Protein AF-A0A351DX66-F1 (afdb_monomer_lite)

Sequence (136 aa):
GLGLSVFFMFSGTAAARKAGDGFMSFGQTWLHAMVVAVASSVVSVALTLVLYHVIAPELPEVLTKLNIDKSREFMEGMGMSGAMVDAAMKDAQASIEGAFTPGGMAVGALWGLTMWALVGLIVAAINKRNRPSEFA

pLDDT: mean 83.35, std 6.57, range [51.25, 91.75]

Foldseek 3Di:
DVVVLLVQLLVQLCVVCVVPPVADALVRSLVSSLVSSVVVVVVVVVVVCCCCPPVPVCVVVVVVVVVLVVQLCVCVVVVDDPVVSVVVVVVVVVLVVCCPPPVNVVVVVVVVSVVSSVSSSVSSVVSHDHDDPPVD

Secondary structure (DSSP, 8-state):
-HHHHHHHHHHHHHHHHHHTTS-B-HHHHHHHHHHHHHHHHHHHHHHHHHIIIII-TTHHHHHHHHHHHHHHHHHHHTT--HHHHHHHHHHHHHHHHHHTSHHHHHHHHHHHHHHHHHHHHHHHHHH-BPPPPTT-

Structure (mmCIF, N/CA/C/O backbone):
data_AF-A0A351DX66-F1
#
_entry.id   AF-A0A351DX66-F1
#
loop_
_atom_site.group_PDB
_atom_site.id
_atom_site.type_symbol
_atom_site.label_atom_id
_atom_site.label_alt_id
_atom_site.label_comp_id
_atom_site.label_asym_id
_atom_site.label_entity_id
_atom_site.label_seq_id
_atom_site.pdbx_PDB_ins_code
_atom_site.Cartn_x
_atom_site.Cartn_y
_atom_site.Cartn_z
_atom_site.occupancy
_atom_site.B_iso_or_equiv
_atom_site.auth_seq_id
_atom_site.auth_comp_id
_atom_site.auth_asym_id
_atom_site.auth_atom_id
_atom_site.pdbx_PDB_model_num
ATOM 1 N N . GLY A 1 1 ? -0.731 -11.016 3.093 1.00 54.94 1 GLY A N 1
ATOM 2 C CA . GLY A 1 1 ? 0.253 -10.228 3.868 1.00 54.94 1 GLY A CA 1
ATOM 3 C C . GLY A 1 1 ? 1.309 -9.660 2.938 1.00 54.94 1 GLY A C 1
ATOM 4 O O . GLY A 1 1 ? 1.549 -10.275 1.907 1.00 54.94 1 GLY A O 1
ATOM 5 N N . LEU A 1 2 ? 1.914 -8.517 3.287 1.00 69.25 2 LEU A N 1
ATOM 6 C CA . LEU A 1 2 ? 2.839 -7.718 2.454 1.00 69.25 2 LEU A CA 1
ATOM 7 C C . LEU A 1 2 ? 3.828 -8.538 1.598 1.00 69.25 2 LEU A C 1
ATOM 9 O O . LEU A 1 2 ? 4.001 -8.238 0.421 1.00 69.25 2 LEU A O 1
ATOM 13 N N . GLY A 1 3 ? 4.416 -9.611 2.142 1.00 75.50 3 GLY A N 1
ATOM 14 C CA . GLY A 1 3 ? 5.355 -10.474 1.408 1.00 75.50 3 GLY A CA 1
ATOM 15 C C . GLY A 1 3 ? 4.767 -11.158 0.165 1.00 75.50 3 GLY A C 1
ATOM 16 O O . GLY A 1 3 ? 5.447 -11.265 -0.852 1.00 75.50 3 GLY A O 1
ATOM 17 N N . LEU A 1 4 ? 3.490 -11.551 0.200 1.00 78.88 4 LEU A N 1
ATOM 18 C CA . LEU A 1 4 ? 2.807 -12.153 -0.950 1.00 78.88 4 LEU A CA 1
ATOM 19 C C . LEU A 1 4 ? 2.618 -11.130 -2.080 1.00 78.88 4 LEU A C 1
ATOM 21 O O . LEU A 1 4 ? 2.852 -11.437 -3.246 1.00 78.88 4 LEU A O 1
ATOM 25 N N . SER A 1 5 ? 2.253 -9.895 -1.733 1.00 77.94 5 SER A N 1
ATOM 26 C CA . SER A 1 5 ? 2.093 -8.805 -2.700 1.00 77.94 5 SER A CA 1
ATOM 27 C C . SER A 1 5 ? 3.425 -8.443 -3.359 1.00 77.94 5 SER A C 1
ATOM 29 O O . SER A 1 5 ? 3.490 -8.322 -4.580 1.00 77.94 5 SER A O 1
ATOM 31 N N . VAL A 1 6 ? 4.512 -8.362 -2.583 1.00 83.56 6 VAL A N 1
ATOM 32 C CA . VAL A 1 6 ? 5.864 -8.115 -3.118 1.00 83.56 6 VAL A CA 1
ATOM 33 C C . VAL A 1 6 ? 6.316 -9.251 -4.039 1.00 83.56 6 VAL A C 1
ATOM 35 O O . VAL A 1 6 ? 6.878 -8.989 -5.103 1.00 83.56 6 VAL A O 1
ATOM 38 N N . PHE A 1 7 ? 6.029 -10.507 -3.681 1.00 86.06 7 PHE A N 1
ATOM 39 C CA . PHE A 1 7 ? 6.318 -11.662 -4.532 1.00 86.06 7 PHE A CA 1
ATOM 40 C C . PHE A 1 7 ? 5.590 -11.582 -5.883 1.00 86.06 7 PHE A C 1
ATOM 42 O O . PHE A 1 7 ? 6.206 -11.797 -6.932 1.00 86.06 7 PHE A O 1
ATOM 49 N N . PHE A 1 8 ? 4.303 -11.224 -5.888 1.00 85.94 8 PHE A N 1
ATOM 50 C CA . PHE A 1 8 ? 3.557 -11.028 -7.132 1.00 85.94 8 PHE A CA 1
ATOM 51 C C . PHE A 1 8 ? 4.107 -9.860 -7.953 1.00 85.94 8 PHE A C 1
ATOM 53 O O . PHE A 1 8 ? 4.319 -10.018 -9.151 1.00 85.94 8 PHE A O 1
ATOM 60 N N . MET A 1 9 ? 4.434 -8.726 -7.327 1.00 84.44 9 MET A N 1
ATOM 61 C CA . MET A 1 9 ? 5.059 -7.590 -8.020 1.00 84.44 9 MET A CA 1
ATOM 62 C C . MET A 1 9 ? 6.392 -7.983 -8.676 1.00 84.44 9 MET A C 1
ATOM 64 O O . MET A 1 9 ? 6.647 -7.642 -9.834 1.00 84.44 9 MET A O 1
ATOM 68 N N . PHE A 1 10 ? 7.236 -8.735 -7.969 1.00 87.44 10 PHE A N 1
ATOM 69 C CA . PHE A 1 10 ? 8.513 -9.216 -8.493 1.00 87.44 10 PHE A CA 1
ATOM 70 C C . PHE A 1 10 ? 8.323 -10.204 -9.654 1.00 87.44 10 PHE A C 1
ATOM 72 O O . PHE A 1 10 ? 8.913 -10.043 -10.720 1.00 87.44 10 PHE A O 1
ATOM 79 N N . SER A 1 11 ? 7.481 -11.222 -9.473 1.00 87.50 11 SER A N 1
ATOM 80 C CA . SER A 1 11 ? 7.246 -12.252 -10.494 1.00 87.50 11 SER A CA 1
ATOM 81 C C . SER A 1 11 ? 6.539 -11.697 -11.733 1.00 87.50 11 SER A C 1
ATOM 83 O O . SER A 1 11 ? 6.926 -12.030 -12.852 1.00 87.50 11 SER A O 1
ATOM 85 N N . GLY A 1 12 ? 5.572 -10.795 -11.557 1.00 84.62 12 GLY A N 1
ATOM 86 C CA . GLY A 1 12 ? 4.854 -10.138 -12.647 1.00 84.62 12 GLY A CA 1
ATOM 87 C C . GLY A 1 12 ? 5.753 -9.230 -13.487 1.00 84.62 12 GLY A C 1
ATOM 88 O O . GLY A 1 12 ? 5.731 -9.309 -14.715 1.00 84.62 12 GLY A O 1
ATOM 89 N N . THR A 1 13 ? 6.613 -8.428 -12.851 1.00 84.62 13 THR A N 1
ATOM 90 C CA . THR A 1 13 ? 7.599 -7.600 -13.574 1.00 84.62 13 THR A CA 1
ATOM 91 C C . THR A 1 13 ? 8.655 -8.448 -14.283 1.00 84.62 13 THR A C 1
ATOM 93 O O . THR A 1 13 ? 9.008 -8.169 -15.431 1.00 84.62 13 THR A O 1
ATOM 96 N N . ALA A 1 14 ? 9.116 -9.533 -13.655 1.00 84.44 14 ALA A N 1
ATOM 97 C CA . ALA A 1 14 ? 10.033 -10.479 -14.282 1.00 84.44 14 ALA A CA 1
ATOM 98 C C . ALA A 1 14 ? 9.406 -11.196 -15.493 1.00 84.44 14 ALA A C 1
ATOM 100 O O . ALA A 1 14 ? 10.087 -11.387 -16.502 1.00 84.44 14 ALA A O 1
ATOM 101 N N . ALA A 1 15 ? 8.125 -11.570 -15.418 1.00 85.56 15 ALA A N 1
ATOM 102 C CA . ALA A 1 15 ? 7.388 -12.177 -16.523 1.00 85.56 15 ALA A CA 1
ATOM 103 C C . ALA A 1 15 ? 7.190 -11.193 -17.687 1.00 85.56 15 ALA A C 1
ATOM 105 O O . ALA A 1 15 ? 7.500 -11.537 -18.826 1.00 85.56 15 ALA A O 1
ATOM 106 N N . ALA A 1 16 ? 6.773 -9.954 -17.401 1.00 83.56 16 ALA A N 1
ATOM 107 C CA . ALA A 1 16 ? 6.606 -8.907 -18.410 1.00 83.56 16 ALA A CA 1
ATOM 108 C C . ALA A 1 16 ? 7.915 -8.623 -19.164 1.00 83.56 16 ALA A C 1
ATOM 110 O O . ALA A 1 16 ? 7.927 -8.524 -20.388 1.00 83.56 16 ALA A O 1
ATOM 111 N N . ARG A 1 17 ? 9.043 -8.577 -18.446 1.00 84.25 17 ARG A N 1
ATOM 112 C CA . ARG A 1 17 ? 10.369 -8.414 -19.051 1.00 84.25 17 ARG A CA 1
ATOM 113 C C . ARG A 1 17 ? 10.772 -9.603 -19.930 1.00 84.25 17 ARG A C 1
ATOM 115 O O . ARG A 1 17 ? 11.338 -9.391 -20.996 1.00 84.25 17 ARG A O 1
ATOM 122 N N . LYS A 1 18 ? 10.490 -10.841 -19.501 1.00 83.94 18 LYS A N 1
ATOM 123 C CA . LYS A 1 18 ? 10.776 -12.061 -20.285 1.00 83.94 18 LYS A CA 1
ATOM 124 C C . LYS A 1 18 ? 9.924 -12.183 -21.550 1.00 83.94 18 LYS A C 1
ATOM 126 O O . LYS A 1 18 ? 10.390 -12.782 -22.507 1.00 83.94 18 LYS A O 1
ATOM 131 N N . ALA A 1 19 ? 8.700 -11.660 -21.538 1.00 83.94 19 ALA A N 1
ATOM 132 C CA . ALA A 1 19 ? 7.819 -11.657 -22.706 1.00 83.94 19 ALA A CA 1
ATOM 133 C C . ALA A 1 19 ? 8.243 -10.632 -23.777 1.00 83.94 19 ALA A C 1
ATOM 135 O O . ALA A 1 19 ? 7.853 -10.764 -24.933 1.00 83.94 19 ALA A O 1
ATOM 136 N N . GLY A 1 20 ? 9.014 -9.612 -23.388 1.00 80.88 20 GLY A N 1
ATOM 137 C CA . GLY A 1 20 ? 9.617 -8.642 -24.299 1.00 80.88 20 GLY A CA 1
ATOM 138 C C . GLY A 1 20 ? 11.011 -9.057 -24.775 1.00 80.88 20 GLY A C 1
ATOM 139 O O . GLY A 1 20 ? 11.328 -10.230 -24.935 1.00 80.88 20 GLY A O 1
ATOM 140 N N . ASP A 1 21 ? 11.882 -8.070 -24.956 1.00 81.19 21 ASP A N 1
ATOM 141 C CA . ASP A 1 21 ? 13.280 -8.238 -25.373 1.00 81.19 21 ASP A CA 1
ATOM 142 C C . ASP A 1 21 ? 14.231 -8.596 -24.211 1.00 81.19 21 ASP A C 1
ATOM 144 O O . ASP A 1 21 ? 15.450 -8.597 -24.372 1.00 81.19 21 ASP A O 1
ATOM 148 N N . GLY A 1 22 ? 13.697 -8.878 -23.018 1.00 81.31 22 GLY A N 1
ATOM 149 C CA . GLY A 1 22 ? 14.483 -9.161 -21.817 1.00 81.31 22 GLY A CA 1
ATOM 150 C C . GLY A 1 22 ? 14.996 -7.918 -21.082 1.00 81.31 22 GLY A C 1
ATOM 151 O O . GLY A 1 22 ? 15.560 -8.068 -19.984 1.00 81.31 22 GLY A O 1
ATOM 152 N N . PHE A 1 23 ? 14.749 -6.718 -21.619 1.00 84.06 23 PHE A N 1
ATOM 153 C CA . PHE A 1 23 ? 15.180 -5.438 -21.069 1.00 84.06 23 PHE A CA 1
ATOM 154 C C . PHE A 1 23 ? 13.985 -4.584 -20.650 1.00 84.06 23 PHE A C 1
ATOM 156 O O . PHE A 1 23 ? 12.929 -4.562 -21.270 1.00 84.06 23 PHE A O 1
ATOM 163 N N . MET A 1 24 ? 14.143 -3.877 -19.539 1.00 84.75 24 MET A N 1
ATOM 164 C CA . MET A 1 24 ? 13.121 -2.978 -19.028 1.00 84.75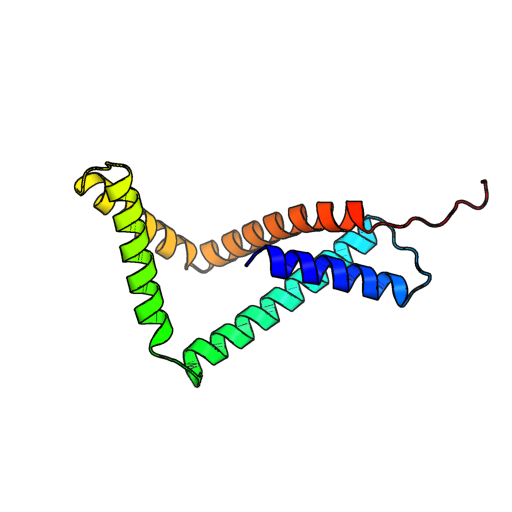 24 MET A CA 1
ATOM 165 C C . MET A 1 24 ? 13.800 -1.896 -18.199 1.00 84.75 24 MET A C 1
ATOM 167 O O . MET A 1 24 ? 14.519 -2.193 -17.237 1.00 84.75 24 MET A O 1
ATOM 171 N N . SER A 1 25 ? 13.590 -0.638 -18.593 1.00 87.62 25 SER A N 1
ATOM 172 C CA . SER A 1 25 ? 14.119 0.508 -17.852 1.00 87.62 25 SER A CA 1
ATOM 173 C C . SER A 1 25 ? 13.498 0.583 -16.456 1.00 87.62 25 SER A C 1
ATOM 175 O O . SER A 1 25 ? 12.447 -0.007 -16.186 1.00 87.62 25 SER A O 1
ATOM 177 N N . PHE A 1 26 ? 14.128 1.333 -15.551 1.00 87.00 26 PHE A N 1
ATOM 178 C CA . PHE A 1 26 ? 13.621 1.504 -14.187 1.00 87.00 26 PHE A CA 1
ATOM 179 C C . PHE A 1 26 ? 12.175 2.027 -14.158 1.00 87.00 26 PHE A C 1
ATOM 181 O O . PHE A 1 26 ? 11.332 1.436 -13.488 1.00 87.00 26 PHE A O 1
ATOM 188 N N . GLY A 1 27 ? 11.869 3.074 -14.934 1.00 86.19 27 GLY A N 1
ATOM 189 C CA . GLY A 1 27 ? 10.525 3.662 -14.983 1.00 86.19 27 GLY A CA 1
ATOM 190 C C . GLY A 1 27 ? 9.467 2.693 -15.517 1.00 86.19 27 GLY A C 1
ATOM 191 O O . GLY A 1 27 ? 8.390 2.575 -14.939 1.00 86.19 27 GLY A O 1
ATOM 192 N N . GLN A 1 28 ? 9.793 1.928 -16.563 1.00 86.25 28 GLN A N 1
ATOM 193 C CA . GLN A 1 28 ? 8.893 0.896 -17.090 1.00 86.25 28 GLN A CA 1
ATOM 194 C C . GLN A 1 28 ? 8.672 -0.226 -16.071 1.00 86.25 28 GLN A C 1
ATOM 196 O O . GLN A 1 28 ? 7.536 -0.617 -15.819 1.00 86.25 28 GLN A O 1
ATOM 201 N N . THR A 1 29 ? 9.743 -0.700 -15.431 1.00 87.44 29 THR A N 1
ATOM 202 C CA . THR A 1 29 ? 9.662 -1.761 -14.415 1.00 87.44 29 THR A CA 1
ATOM 203 C C . THR A 1 29 ? 8.805 -1.318 -13.228 1.00 87.44 29 THR A C 1
ATOM 205 O O . THR A 1 29 ? 8.006 -2.100 -12.718 1.00 87.44 29 THR A O 1
ATOM 208 N N . TRP A 1 30 ? 8.923 -0.052 -12.822 1.00 89.81 30 TRP A N 1
ATOM 209 C CA . TRP A 1 30 ? 8.106 0.538 -11.766 1.00 89.81 30 TRP A CA 1
ATOM 210 C C . TRP A 1 30 ? 6.623 0.609 -12.144 1.00 89.81 30 TRP A C 1
ATOM 212 O O . TRP A 1 30 ? 5.780 0.159 -11.370 1.00 89.81 30 TRP A O 1
ATOM 222 N N . LEU A 1 31 ? 6.295 1.077 -13.354 1.00 88.88 31 LEU A N 1
ATOM 223 C CA . LEU A 1 31 ? 4.911 1.097 -13.843 1.00 88.88 31 LEU A CA 1
ATOM 224 C C . LEU A 1 31 ? 4.308 -0.312 -13.904 1.00 88.88 31 LEU A C 1
ATOM 226 O O . LEU A 1 31 ? 3.185 -0.522 -13.450 1.00 88.88 31 LEU A O 1
ATOM 230 N N . HIS A 1 32 ? 5.061 -1.302 -14.387 1.00 88.56 32 HIS A N 1
ATOM 231 C CA . HIS A 1 32 ? 4.607 -2.693 -14.383 1.00 88.56 32 HIS A CA 1
ATOM 232 C C . HIS A 1 32 ? 4.401 -3.234 -12.961 1.00 88.56 32 HIS A C 1
ATOM 234 O O . HIS A 1 32 ? 3.411 -3.923 -12.713 1.00 88.56 32 HIS A O 1
ATOM 240 N N . ALA A 1 33 ? 5.274 -2.890 -12.009 1.00 87.25 33 ALA A N 1
ATOM 241 C CA . ALA A 1 33 ? 5.096 -3.261 -10.605 1.00 87.25 33 ALA A CA 1
ATOM 242 C C . ALA A 1 33 ? 3.804 -2.663 -10.023 1.00 87.25 33 ALA A C 1
ATOM 244 O O . ALA A 1 33 ? 3.088 -3.349 -9.295 1.00 87.25 33 ALA A O 1
ATOM 245 N N . MET A 1 34 ? 3.481 -1.415 -10.379 1.00 89.25 34 MET A N 1
ATOM 246 C CA . MET A 1 34 ? 2.244 -0.739 -9.971 1.00 89.25 34 MET A CA 1
ATOM 247 C C . MET A 1 34 ? 0.996 -1.402 -10.547 1.00 89.25 34 MET A C 1
ATOM 249 O O . MET A 1 34 ? 0.048 -1.649 -9.805 1.00 89.25 34 MET A O 1
ATOM 253 N N . VAL A 1 35 ? 1.007 -1.776 -11.828 1.00 88.19 35 VAL A N 1
ATOM 254 C CA . VAL A 1 35 ? -0.115 -2.502 -12.446 1.00 88.19 35 VAL A CA 1
ATOM 255 C C . VAL A 1 35 ? -0.363 -3.833 -11.737 1.00 88.19 35 VAL A C 1
ATOM 257 O O . VAL A 1 35 ? -1.504 -4.160 -11.420 1.00 88.19 35 VAL A O 1
ATOM 260 N N . VAL A 1 36 ? 0.698 -4.583 -11.429 1.00 86.12 36 VAL A N 1
ATOM 261 C CA . VAL A 1 36 ? 0.571 -5.855 -10.707 1.00 86.12 36 VAL A CA 1
ATOM 262 C C . VAL A 1 36 ? 0.065 -5.639 -9.280 1.00 86.12 36 VAL A C 1
ATOM 264 O O . VAL A 1 36 ? -0.791 -6.395 -8.825 1.00 86.12 36 VAL A O 1
ATOM 267 N N . ALA A 1 37 ? 0.537 -4.601 -8.584 1.00 84.44 37 ALA A N 1
ATOM 268 C CA . ALA A 1 37 ? 0.062 -4.266 -7.243 1.00 84.44 37 ALA A CA 1
ATOM 269 C C . ALA A 1 37 ? -1.447 -3.970 -7.242 1.00 84.44 37 ALA A C 1
ATOM 271 O O . ALA A 1 37 ? -2.181 -4.567 -6.454 1.00 84.44 37 ALA A O 1
ATOM 272 N N . VAL A 1 38 ? -1.918 -3.135 -8.174 1.00 84.94 38 VAL A N 1
ATOM 273 C CA . VAL A 1 38 ? -3.344 -2.803 -8.329 1.00 84.94 38 VAL A CA 1
ATOM 274 C C . VAL A 1 38 ? -4.168 -4.029 -8.728 1.00 84.94 38 VAL A C 1
ATOM 276 O O . VAL A 1 38 ? -5.221 -4.280 -8.154 1.00 84.94 38 VAL A O 1
ATOM 279 N N . ALA A 1 39 ? -3.693 -4.849 -9.664 1.00 86.31 39 ALA A N 1
ATOM 280 C CA . ALA A 1 39 ? -4.399 -6.074 -10.036 1.00 86.31 39 ALA A CA 1
ATOM 281 C C . ALA A 1 39 ? -4.505 -7.047 -8.848 1.00 86.31 39 ALA A C 1
ATOM 283 O O . ALA A 1 39 ? -5.572 -7.600 -8.582 1.00 86.31 39 ALA A O 1
ATOM 284 N N . SER A 1 40 ? -3.418 -7.220 -8.091 1.00 81.50 40 SER A N 1
ATOM 285 C CA . SER A 1 40 ? -3.395 -8.092 -6.915 1.00 81.50 40 SER A CA 1
ATOM 286 C C . SER A 1 40 ? -4.327 -7.601 -5.806 1.00 81.50 40 SER A C 1
ATOM 288 O O . SER A 1 40 ? -4.993 -8.418 -5.170 1.00 81.50 40 SER A O 1
ATOM 290 N N . SER A 1 41 ? -4.426 -6.282 -5.596 1.00 79.19 41 SER A N 1
ATOM 291 C CA . SER A 1 41 ? -5.331 -5.714 -4.598 1.00 79.19 41 SER A CA 1
ATOM 292 C C . SER A 1 41 ? -6.788 -5.910 -5.004 1.00 79.19 41 SER A C 1
ATOM 294 O O . SER A 1 41 ? -7.586 -6.337 -4.174 1.00 79.19 41 SER A O 1
ATOM 296 N N . VAL 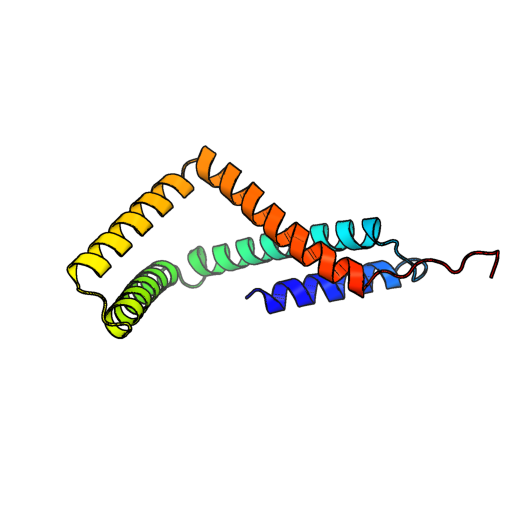A 1 42 ? -7.123 -5.710 -6.281 1.00 84.31 42 VAL A N 1
ATOM 297 C CA . VAL A 1 42 ? -8.473 -5.951 -6.813 1.00 84.31 42 VAL A CA 1
ATOM 298 C C . VAL A 1 42 ? -8.878 -7.416 -6.644 1.00 84.31 42 VAL A C 1
ATOM 300 O O . VAL A 1 42 ? -9.952 -7.694 -6.113 1.00 84.31 42 VAL A O 1
ATOM 303 N N . VAL A 1 43 ? -8.008 -8.361 -7.019 1.00 86.25 43 VAL A N 1
ATOM 304 C CA . VAL A 1 43 ? -8.270 -9.800 -6.836 1.00 86.25 43 VAL A CA 1
ATOM 305 C C . VAL A 1 43 ? -8.421 -10.145 -5.354 1.00 86.25 43 VAL A C 1
ATOM 307 O O . VAL A 1 43 ? -9.343 -10.866 -4.979 1.00 86.25 43 VAL A O 1
ATOM 310 N N . SER A 1 44 ? -7.557 -9.601 -4.494 1.00 81.69 44 SER A N 1
ATOM 311 C CA . SER A 1 44 ? -7.636 -9.821 -3.049 1.00 81.69 44 SER A CA 1
ATOM 312 C C . SER A 1 44 ? -8.958 -9.319 -2.469 1.00 81.69 44 SER A C 1
ATOM 314 O O . SER A 1 44 ? -9.569 -10.022 -1.665 1.00 81.69 44 SER A O 1
ATOM 316 N N . VAL A 1 45 ? -9.415 -8.129 -2.871 1.00 82.62 45 VAL A N 1
ATOM 317 C CA . VAL A 1 45 ? -10.704 -7.570 -2.437 1.00 82.62 45 VAL A CA 1
ATOM 318 C C . VAL A 1 45 ? -11.848 -8.449 -2.922 1.00 82.62 45 VAL A C 1
ATOM 320 O O . VAL A 1 45 ? -12.697 -8.817 -2.118 1.00 82.62 45 VAL A O 1
ATOM 323 N N . ALA A 1 46 ? -11.847 -8.856 -4.193 1.00 87.38 46 ALA A N 1
ATOM 324 C CA . ALA A 1 46 ? -12.889 -9.716 -4.745 1.00 87.38 46 ALA A CA 1
ATOM 325 C C . ALA A 1 46 ? -12.994 -11.057 -3.996 1.00 87.38 46 ALA A C 1
ATOM 327 O O . ALA A 1 46 ? -14.084 -11.440 -3.575 1.00 87.38 46 ALA A O 1
ATOM 328 N N . LEU A 1 47 ? -11.869 -11.739 -3.756 1.00 87.12 47 LEU A N 1
ATOM 329 C CA . LEU A 1 47 ? -11.847 -12.994 -2.996 1.00 87.12 47 LEU A CA 1
ATOM 330 C C . LEU A 1 47 ? -12.313 -12.802 -1.551 1.00 87.12 47 LEU A C 1
ATOM 332 O O . LEU A 1 47 ? -13.046 -13.635 -1.027 1.00 87.12 47 LEU A O 1
ATOM 336 N N . THR A 1 48 ? -11.920 -11.696 -0.919 1.00 83.75 48 THR A N 1
ATOM 337 C CA . THR A 1 48 ? -12.337 -11.369 0.451 1.00 83.75 48 THR A CA 1
ATOM 338 C C . THR A 1 48 ? -13.838 -11.088 0.518 1.00 83.75 48 THR A C 1
ATOM 340 O O . THR A 1 48 ? -14.508 -11.567 1.427 1.00 83.75 48 THR A O 1
ATOM 343 N N . LEU A 1 49 ? -14.393 -10.369 -0.464 1.00 86.31 49 LEU A N 1
ATOM 344 C CA . LEU A 1 49 ? -15.833 -10.131 -0.561 1.00 86.31 49 LEU A CA 1
ATOM 345 C C . LEU A 1 49 ? -16.600 -11.444 -0.708 1.00 86.31 49 LEU A C 1
ATOM 347 O O . LEU A 1 49 ? -17.570 -11.649 0.014 1.00 86.31 49 LEU A O 1
ATOM 351 N N . VAL A 1 50 ? -16.144 -12.347 -1.580 1.00 91.19 50 VAL A N 1
ATOM 352 C CA . VAL A 1 50 ? -16.749 -13.678 -1.736 1.00 91.19 50 VAL A CA 1
ATOM 353 C C . VAL A 1 50 ? -16.652 -14.476 -0.435 1.00 91.19 50 VAL A C 1
ATOM 355 O O . VAL A 1 50 ? -17.644 -15.057 0.000 1.00 91.19 50 VAL A O 1
ATOM 358 N N . LEU A 1 51 ? -15.495 -14.464 0.230 1.00 89.44 51 LEU A N 1
ATOM 359 C CA . LEU A 1 51 ? -15.305 -15.147 1.507 1.00 89.44 51 LEU A CA 1
ATOM 360 C C . LEU A 1 51 ? -16.294 -14.646 2.566 1.00 89.44 51 LEU A C 1
ATOM 362 O O . LEU A 1 51 ? -16.960 -15.454 3.199 1.00 89.44 51 LEU A O 1
ATOM 366 N N . TYR A 1 52 ? -16.423 -13.330 2.723 1.00 89.12 52 TYR A N 1
ATOM 367 C CA . TYR A 1 52 ? -17.221 -12.719 3.789 1.00 89.12 52 TYR A CA 1
ATOM 368 C C . TYR A 1 52 ? -18.708 -12.571 3.479 1.00 89.12 52 TYR A C 1
ATOM 370 O O . TYR A 1 52 ? -19.468 -12.293 4.392 1.00 89.12 52 TYR A O 1
ATOM 378 N N . HIS A 1 53 ? -19.144 -12.714 2.229 1.00 89.25 53 HIS A N 1
ATOM 379 C CA . HIS A 1 53 ? -20.570 -12.605 1.891 1.00 89.25 53 HIS A CA 1
ATOM 380 C C . HIS A 1 53 ? -21.184 -13.931 1.452 1.00 89.25 53 HIS A C 1
ATOM 382 O O . HIS A 1 53 ? -22.391 -14.106 1.584 1.00 89.25 53 HIS A O 1
ATOM 388 N N . VAL A 1 54 ? -20.383 -14.854 0.913 1.00 91.75 54 VAL A N 1
ATOM 389 C CA . VAL A 1 54 ? -20.887 -16.101 0.316 1.00 91.75 54 VAL A CA 1
ATOM 390 C C . VAL A 1 54 ? -20.438 -17.326 1.102 1.00 91.75 54 VAL A C 1
ATOM 392 O O . VAL A 1 54 ? -21.240 -18.228 1.316 1.00 91.75 54 VAL A O 1
ATOM 395 N N . ILE A 1 55 ? -19.168 -17.382 1.516 1.00 91.62 55 ILE A N 1
ATOM 396 C CA . ILE A 1 55 ? -18.594 -18.595 2.121 1.00 91.62 55 ILE A CA 1
ATOM 397 C C . ILE A 1 55 ? -18.797 -18.621 3.642 1.00 91.62 55 ILE A C 1
ATOM 399 O O . ILE A 1 55 ? -19.224 -19.641 4.171 1.00 91.62 55 ILE A O 1
ATOM 403 N N . ALA A 1 56 ? -18.471 -17.526 4.334 1.00 91.12 56 ALA A N 1
ATOM 404 C CA . ALA A 1 56 ? -18.489 -17.421 5.794 1.00 91.12 56 ALA A CA 1
ATOM 405 C C . ALA A 1 56 ? -18.912 -16.002 6.241 1.00 91.12 56 ALA A C 1
ATOM 407 O O . ALA A 1 56 ? -18.058 -15.178 6.592 1.00 91.12 56 ALA A O 1
ATOM 408 N N . PRO A 1 57 ? -20.218 -15.680 6.197 1.00 89.88 57 PRO A N 1
ATOM 409 C CA . PRO A 1 57 ? -20.742 -14.367 6.576 1.00 89.88 57 PRO A CA 1
ATOM 410 C C . PRO A 1 57 ? -20.587 -14.002 8.057 1.00 89.88 57 PRO A C 1
ATOM 412 O O . PRO A 1 57 ? -20.614 -12.826 8.404 1.00 89.88 57 PRO A O 1
ATOM 415 N N . GLU A 1 58 ? -20.372 -14.979 8.931 1.00 90.81 58 GLU A N 1
ATOM 416 C CA . GLU A 1 58 ? -20.096 -14.791 10.356 1.00 90.81 58 GLU A CA 1
ATOM 417 C C . GLU A 1 58 ? -18.630 -14.419 10.649 1.00 90.81 58 GLU A C 1
ATOM 419 O O . GLU A 1 58 ? -18.313 -13.859 11.703 1.00 90.81 58 GLU A O 1
ATOM 424 N N . LEU A 1 59 ? -17.718 -14.704 9.712 1.00 88.50 59 LEU A N 1
ATOM 425 C CA . LEU A 1 59 ? -16.279 -14.512 9.892 1.00 88.50 59 LEU A CA 1
ATOM 426 C C . LEU A 1 59 ? -15.888 -13.052 10.191 1.00 88.50 59 LEU A C 1
ATOM 428 O O . LEU A 1 59 ? -15.060 -12.8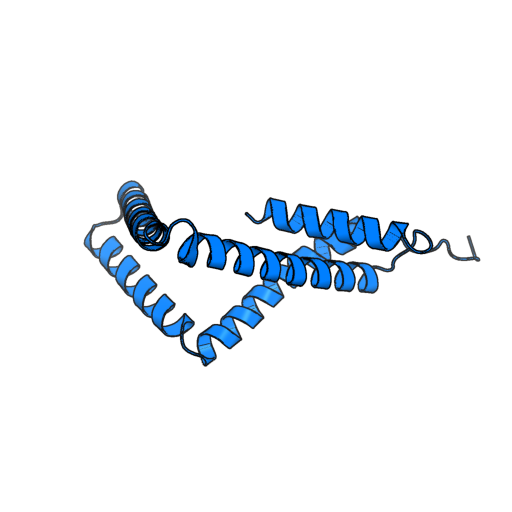48 11.080 1.00 88.50 59 LEU A O 1
ATOM 432 N N . PRO A 1 60 ? -16.451 -12.026 9.515 1.00 84.56 60 PRO A N 1
ATOM 433 C CA . PRO A 1 60 ? -16.125 -10.628 9.791 1.00 84.56 60 PRO A CA 1
ATOM 434 C C . PRO A 1 60 ? -16.388 -10.215 11.239 1.00 84.56 60 PRO A C 1
ATOM 436 O O . PRO A 1 60 ? -15.574 -9.498 11.821 1.00 84.56 60 PRO A O 1
ATOM 439 N N . GLU A 1 61 ? -17.484 -10.680 11.844 1.00 85.69 61 GLU A N 1
ATOM 440 C CA . GLU A 1 61 ? -17.818 -10.337 13.229 1.00 85.69 61 GLU A CA 1
ATOM 441 C C . GLU A 1 61 ? -16.833 -10.993 14.204 1.00 85.69 61 GLU A C 1
ATOM 443 O O . GLU A 1 61 ? -16.289 -10.328 15.089 1.00 85.69 61 GLU A O 1
ATOM 448 N N . VAL A 1 62 ? -16.540 -12.282 13.999 1.00 88.62 62 VAL A N 1
ATOM 449 C CA . VAL A 1 62 ? -15.578 -13.038 14.816 1.00 88.62 62 VAL A CA 1
ATOM 450 C C . VAL A 1 62 ? -14.175 -12.441 14.706 1.00 88.62 62 VAL A C 1
ATOM 452 O O . VAL A 1 62 ? -13.506 -12.240 15.718 1.00 88.62 62 VAL A O 1
ATOM 455 N N . LEU A 1 63 ? -13.733 -12.109 13.490 1.00 86.62 63 LEU A N 1
ATOM 456 C CA . LEU A 1 63 ? -12.429 -11.493 13.250 1.00 86.62 63 LEU A CA 1
ATOM 457 C C . LEU A 1 63 ? -12.341 -10.093 13.857 1.00 86.62 63 LEU A C 1
ATOM 459 O O . LEU A 1 63 ? -11.293 -9.732 14.390 1.00 86.62 63 LEU A O 1
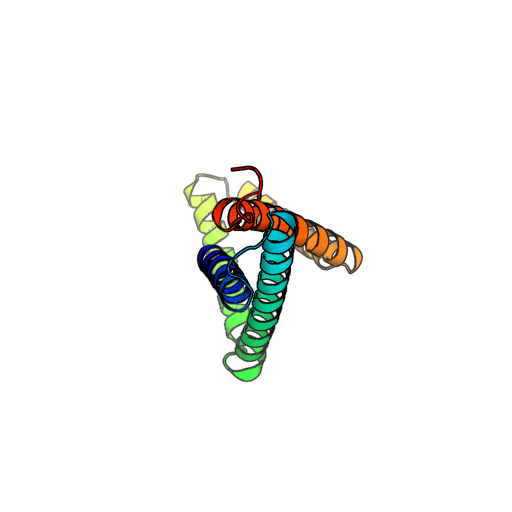ATOM 463 N N . THR A 1 64 ? -13.416 -9.306 13.799 1.00 83.75 64 THR A N 1
ATOM 464 C CA . THR A 1 64 ? -13.466 -7.983 14.435 1.00 83.75 64 THR A CA 1
ATOM 465 C C . THR A 1 64 ? -13.276 -8.096 15.944 1.00 83.75 64 THR A C 1
ATOM 467 O O . THR A 1 64 ? -12.384 -7.445 16.488 1.00 83.75 64 THR A O 1
ATOM 470 N N . LYS A 1 65 ? -14.050 -8.966 16.607 1.00 86.19 65 LYS A N 1
ATOM 471 C CA . LYS A 1 65 ? -13.929 -9.205 18.055 1.00 86.19 65 LYS A CA 1
ATOM 472 C C . LYS A 1 65 ? -12.526 -9.680 18.423 1.00 86.19 65 LYS A C 1
ATOM 474 O O . LYS A 1 65 ? -11.872 -9.058 19.249 1.00 86.19 65 LYS A O 1
ATOM 479 N N . LEU A 1 66 ? -12.009 -10.683 17.711 1.00 89.62 66 LEU A N 1
ATOM 480 C CA . LEU A 1 66 ? -10.674 -11.227 17.957 1.00 89.62 66 LEU A CA 1
ATOM 481 C C . LEU A 1 66 ? -9.564 -10.174 17.815 1.00 89.62 66 LEU A C 1
ATOM 483 O O . LEU A 1 66 ? -8.607 -10.188 18.583 1.00 89.62 66 LEU A O 1
ATOM 487 N N . ASN A 1 67 ? -9.659 -9.276 16.831 1.00 84.31 67 ASN A N 1
ATOM 488 C CA . ASN A 1 67 ? -8.669 -8.212 16.660 1.00 84.31 67 ASN A CA 1
ATOM 489 C C . ASN A 1 67 ? -8.738 -7.177 17.788 1.00 84.31 67 ASN A C 1
ATOM 491 O O . ASN A 1 67 ? -7.691 -6.759 18.278 1.00 84.31 67 ASN A O 1
ATOM 495 N N . ILE A 1 68 ? -9.943 -6.782 18.208 1.00 83.62 68 ILE A N 1
ATOM 496 C CA . ILE A 1 68 ? -10.137 -5.850 19.327 1.00 83.62 68 ILE A 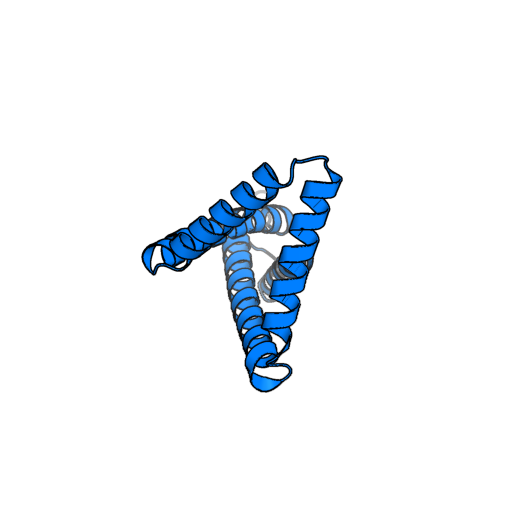CA 1
ATOM 497 C C . ILE A 1 68 ? -9.587 -6.452 20.621 1.00 83.62 68 ILE A C 1
ATOM 499 O O . ILE A 1 68 ? -8.796 -5.801 21.302 1.00 83.62 68 ILE A O 1
ATOM 503 N N . ASP A 1 69 ? -9.945 -7.701 20.914 1.00 86.94 69 ASP A N 1
ATOM 504 C CA . ASP A 1 69 ? -9.528 -8.395 22.132 1.00 86.94 69 ASP A CA 1
ATOM 505 C C . ASP A 1 69 ? -8.007 -8.560 22.171 1.00 86.94 69 ASP A C 1
ATOM 507 O O . ASP A 1 69 ? -7.368 -8.170 23.143 1.00 86.94 69 ASP A O 1
ATOM 511 N N . LYS A 1 70 ? -7.390 -9.005 21.068 1.00 87.81 70 LYS A N 1
ATOM 512 C CA . LYS A 1 70 ? -5.925 -9.102 20.980 1.00 87.81 70 LYS A CA 1
ATOM 513 C C . LYS A 1 70 ? -5.224 -7.755 21.106 1.00 87.81 70 LYS A C 1
ATOM 515 O O . LYS A 1 70 ? -4.148 -7.681 21.694 1.00 87.81 70 LYS A O 1
ATOM 520 N N . SER A 1 71 ? -5.791 -6.695 20.533 1.00 84.56 71 SER A N 1
ATOM 521 C CA . SER A 1 71 ? -5.210 -5.355 20.642 1.00 84.56 71 SER A CA 1
ATOM 522 C C . SER A 1 71 ? -5.285 -4.835 22.079 1.00 84.56 71 SER A C 1
ATOM 524 O O . SER A 1 71 ? -4.333 -4.214 22.551 1.00 84.56 71 SER A O 1
ATOM 526 N N . ARG A 1 72 ? -6.386 -5.119 22.785 1.00 84.81 72 ARG A N 1
ATOM 527 C CA . ARG A 1 72 ? -6.557 -4.828 24.213 1.00 84.81 72 ARG A CA 1
ATOM 528 C C . ARG A 1 72 ? -5.556 -5.611 25.060 1.00 84.81 72 ARG A C 1
ATOM 530 O O . ARG A 1 72 ? -4.786 -4.989 25.784 1.00 84.81 72 ARG A O 1
ATOM 537 N N . GLU A 1 73 ? -5.502 -6.933 24.900 1.00 88.38 73 GLU A N 1
ATOM 538 C CA . GLU A 1 73 ? -4.564 -7.813 25.611 1.00 88.38 73 GLU A CA 1
ATOM 539 C C . GLU A 1 73 ? -3.107 -7.389 25.399 1.00 88.38 73 GLU A C 1
ATOM 541 O O . GLU A 1 73 ? -2.309 -7.410 26.332 1.00 88.38 73 GLU A O 1
ATOM 546 N N . PHE A 1 74 ? -2.747 -6.966 24.186 1.00 89.25 74 PHE A N 1
ATOM 547 C CA . PHE A 1 74 ? -1.406 -6.471 23.895 1.00 89.25 74 PHE A CA 1
ATOM 548 C C . PHE A 1 74 ? -1.077 -5.187 24.672 1.00 89.25 74 PHE A C 1
ATOM 550 O O . PHE A 1 74 ? 0.001 -5.085 25.256 1.00 89.25 74 PHE A O 1
ATOM 557 N N . MET A 1 75 ? -1.993 -4.215 24.712 1.00 86.25 75 MET A N 1
ATOM 558 C CA . MET A 1 75 ? -1.790 -2.963 25.453 1.00 86.25 75 MET A CA 1
ATOM 559 C C . MET A 1 75 ? -1.767 -3.182 26.970 1.00 86.25 75 MET A C 1
ATOM 561 O O . MET A 1 75 ? -0.913 -2.626 27.663 1.00 86.25 75 MET A O 1
ATOM 565 N N . GLU A 1 76 ? -2.662 -4.026 27.482 1.00 87.38 76 GLU A N 1
ATOM 566 C CA . GLU A 1 76 ? -2.674 -4.438 28.888 1.00 87.38 76 GLU A CA 1
ATOM 567 C C . GLU A 1 76 ? -1.389 -5.203 29.246 1.00 87.38 76 GLU A C 1
ATOM 569 O O . GLU A 1 76 ? -0.771 -4.931 30.274 1.00 87.38 76 GLU A O 1
ATOM 574 N N . GLY A 1 77 ? -0.917 -6.083 28.357 1.00 86.81 77 GLY A N 1
ATOM 575 C CA . GLY A 1 77 ? 0.341 -6.820 28.496 1.00 86.81 77 GLY A CA 1
ATOM 576 C C . GLY A 1 77 ? 1.593 -5.936 28.471 1.00 86.81 77 GLY A C 1
ATOM 577 O O . GLY A 1 77 ? 2.607 -6.293 29.067 1.00 86.81 77 GLY A O 1
ATOM 578 N N . MET A 1 78 ? 1.524 -4.754 27.851 1.00 88.12 78 MET A N 1
ATOM 579 C CA . MET A 1 78 ? 2.560 -3.715 27.946 1.00 88.12 78 MET A CA 1
ATOM 580 C C . MET A 1 78 ? 2.468 -2.878 29.237 1.00 88.12 78 MET A C 1
ATOM 582 O O . MET A 1 78 ? 3.276 -1.972 29.437 1.00 88.12 78 MET A O 1
ATOM 586 N N . GLY A 1 79 ? 1.509 -3.168 30.123 1.00 85.00 79 GLY A N 1
ATOM 587 C CA . GLY A 1 79 ? 1.329 -2.484 31.404 1.00 85.00 79 GLY A CA 1
ATOM 588 C C . GLY A 1 79 ? 0.551 -1.168 31.317 1.00 85.00 79 GLY A C 1
ATOM 589 O O . GLY A 1 79 ? 0.615 -0.364 32.249 1.00 85.00 79 GLY A O 1
ATOM 590 N N . MET A 1 80 ? -0.173 -0.912 30.220 1.00 87.88 80 MET A N 1
ATOM 591 C CA . MET A 1 80 ? -1.051 0.259 30.128 1.00 87.88 80 MET A CA 1
ATOM 592 C C . MET A 1 80 ? -2.243 0.111 31.081 1.00 87.88 80 MET A C 1
ATOM 594 O O . MET A 1 80 ? -2.820 -0.965 31.218 1.00 87.88 80 MET A O 1
ATOM 598 N N . SER A 1 81 ? -2.640 1.202 31.742 1.00 85.31 81 SER A N 1
ATOM 599 C CA . SER A 1 81 ? -3.820 1.190 32.611 1.00 85.31 81 SER A CA 1
ATOM 600 C C . SER A 1 81 ? -5.103 1.032 31.788 1.00 85.31 81 SER A C 1
ATOM 602 O O . SER A 1 81 ? -5.203 1.581 30.690 1.00 85.31 81 SER A O 1
ATOM 604 N N . GLY A 1 82 ? -6.115 0.343 32.331 1.00 80.06 82 GLY A N 1
ATOM 605 C CA . GLY A 1 82 ? -7.386 0.095 31.628 1.00 80.06 82 GLY A CA 1
ATOM 606 C C . GLY A 1 82 ? -8.053 1.370 31.094 1.00 80.06 82 GLY A C 1
ATOM 607 O O . GLY A 1 82 ? -8.560 1.382 29.979 1.00 80.06 82 GLY A O 1
ATOM 608 N N . ALA A 1 83 ? -7.934 2.489 31.819 1.00 82.44 83 ALA A N 1
ATOM 609 C CA . ALA A 1 83 ? -8.425 3.790 31.363 1.00 82.44 83 ALA A CA 1
ATOM 610 C C . ALA A 1 83 ? -7.685 4.324 30.118 1.00 82.44 83 ALA A C 1
ATOM 612 O O . ALA A 1 83 ? -8.313 4.926 29.250 1.00 82.44 83 ALA A O 1
ATOM 613 N N . MET A 1 84 ? -6.368 4.103 30.006 1.00 81.44 84 MET A N 1
ATOM 614 C CA . MET A 1 84 ? -5.612 4.472 28.802 1.00 81.44 84 MET A CA 1
ATOM 615 C C . MET A 1 84 ? -5.901 3.531 27.635 1.00 81.44 84 MET A C 1
ATOM 617 O O . MET A 1 84 ? -5.954 3.984 26.495 1.00 81.44 84 MET A O 1
ATOM 621 N N . VAL A 1 85 ? -6.119 2.246 27.914 1.00 84.31 85 VAL A N 1
ATOM 622 C CA . VAL A 1 85 ? -6.522 1.262 26.903 1.00 84.31 85 VAL A CA 1
ATOM 623 C C . VAL A 1 85 ? -7.884 1.630 26.319 1.00 84.31 85 VAL A C 1
ATOM 625 O O . VAL A 1 85 ? -8.023 1.724 25.104 1.00 84.31 85 VAL A O 1
ATOM 628 N N . ASP A 1 86 ? -8.873 1.927 27.160 1.00 84.81 86 ASP A N 1
ATOM 629 C CA . ASP A 1 86 ? -10.207 2.320 26.701 1.00 84.81 86 ASP A CA 1
ATOM 630 C C . ASP A 1 86 ? -10.194 3.654 25.941 1.00 84.81 86 ASP A C 1
ATOM 632 O O . ASP A 1 86 ? -10.883 3.792 24.927 1.00 84.81 86 ASP A O 1
ATOM 636 N N . ALA A 1 87 ? -9.372 4.619 26.370 1.00 85.25 87 ALA A N 1
ATOM 637 C CA . ALA A 1 87 ? -9.167 5.863 25.632 1.00 85.25 87 ALA A CA 1
ATOM 638 C C . ALA A 1 87 ? -8.546 5.611 24.246 1.00 85.25 87 ALA A C 1
ATOM 640 O O . ALA A 1 87 ? -9.051 6.129 23.251 1.00 85.25 87 ALA A O 1
ATOM 641 N N . ALA A 1 88 ? -7.514 4.765 24.162 1.00 82.19 88 ALA A N 1
ATOM 642 C CA . ALA A 1 88 ? -6.878 4.397 22.898 1.00 82.19 88 ALA A CA 1
ATOM 643 C C . ALA A 1 88 ? -7.846 3.663 21.955 1.00 82.19 88 ALA A C 1
ATOM 645 O O . ALA A 1 88 ? -7.873 3.938 20.756 1.00 82.19 88 ALA A O 1
ATOM 646 N N . MET A 1 89 ? -8.688 2.775 22.493 1.00 81.62 89 MET A N 1
ATOM 647 C CA . MET A 1 89 ? -9.714 2.084 21.709 1.00 81.62 89 MET A CA 1
ATOM 648 C C . MET A 1 89 ? -10.771 3.052 21.170 1.00 81.62 89 MET A C 1
ATOM 650 O O . MET A 1 89 ? -11.179 2.928 20.016 1.00 81.62 89 MET A O 1
ATOM 654 N N . LYS A 1 90 ? -11.184 4.041 21.970 1.00 83.25 90 LYS A N 1
ATOM 655 C CA . LYS A 1 90 ? -12.149 5.065 21.553 1.00 83.25 90 LYS A CA 1
ATOM 656 C C . LYS A 1 90 ? -11.587 5.979 20.458 1.00 83.25 90 LYS A C 1
ATOM 658 O O . LYS A 1 90 ? -12.284 6.250 19.481 1.00 83.25 90 LYS A O 1
ATOM 663 N N . ASP A 1 91 ? -10.330 6.399 20.579 1.00 80.81 91 ASP A N 1
ATOM 664 C CA . ASP A 1 91 ? -9.640 7.198 19.555 1.00 80.81 91 ASP A CA 1
ATOM 665 C C . ASP A 1 91 ? -9.442 6.418 18.249 1.00 80.81 91 ASP A C 1
ATOM 667 O O . ASP A 1 91 ? -9.615 6.966 17.155 1.00 80.81 91 ASP A O 1
ATOM 671 N N . ALA A 1 92 ? -9.135 5.121 18.343 1.00 75.12 92 ALA A N 1
ATOM 672 C CA . ALA A 1 92 ? -9.066 4.247 17.178 1.00 75.12 92 ALA A CA 1
ATOM 673 C C . ALA A 1 92 ? -10.428 4.162 16.471 1.00 75.12 92 ALA A C 1
ATOM 675 O O . ALA A 1 92 ? -10.492 4.274 15.248 1.00 75.12 92 ALA A O 1
ATOM 676 N N . GLN A 1 93 ? -11.519 4.037 17.229 1.00 75.62 93 GLN A N 1
ATOM 677 C CA . GLN A 1 93 ? -12.881 3.995 16.693 1.00 75.62 93 GLN A CA 1
ATOM 678 C C . GLN A 1 93 ? -13.252 5.295 15.962 1.00 75.62 93 GLN A C 1
ATOM 680 O O . GLN A 1 93 ? -13.703 5.249 14.819 1.00 75.62 93 GLN A O 1
ATOM 685 N N . ALA A 1 94 ? -12.960 6.453 16.561 1.00 77.19 94 ALA A N 1
ATOM 686 C CA . AL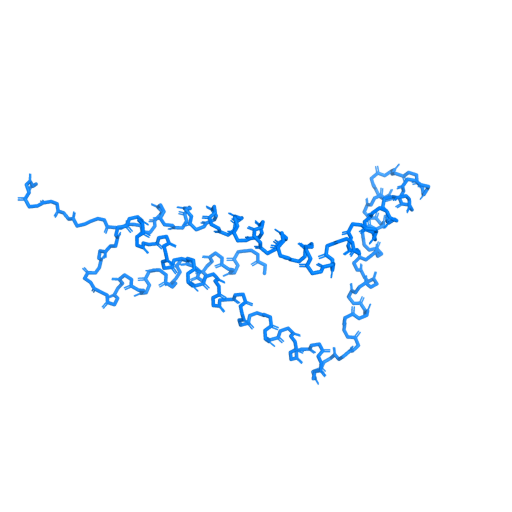A A 1 94 ? -13.187 7.758 15.938 1.00 77.19 94 ALA A CA 1
ATOM 687 C C . ALA A 1 94 ? -12.333 7.968 14.670 1.00 77.19 94 ALA A C 1
ATOM 689 O O . ALA A 1 94 ? -12.798 8.523 13.672 1.00 77.19 94 ALA A O 1
ATOM 690 N N . SER A 1 95 ? -11.088 7.482 14.676 1.00 71.88 95 SER A N 1
ATOM 691 C CA . SER A 1 95 ? -10.197 7.535 13.509 1.00 71.88 95 SER A CA 1
ATOM 692 C C . SER A 1 95 ? -10.716 6.673 12.356 1.00 71.88 95 SER A C 1
ATOM 694 O O . SER A 1 95 ? -10.644 7.072 11.193 1.00 71.88 95 SER A O 1
ATOM 696 N N . ILE A 1 96 ? -11.274 5.505 12.679 1.00 69.38 96 ILE A N 1
ATOM 697 C CA . ILE A 1 96 ? -11.903 4.597 11.719 1.00 69.38 96 ILE A CA 1
ATOM 698 C C . ILE A 1 96 ? -13.156 5.244 11.109 1.00 69.38 96 ILE A C 1
ATOM 700 O O . ILE A 1 96 ? -13.313 5.233 9.889 1.00 69.38 96 ILE A O 1
ATOM 704 N N . GLU A 1 97 ? -14.012 5.867 11.920 1.00 74.81 97 GLU A N 1
ATOM 705 C CA . GLU A 1 97 ? -15.194 6.594 11.437 1.00 74.81 97 GLU A CA 1
ATOM 706 C C . GLU A 1 97 ? -14.817 7.733 10.476 1.00 74.81 97 GLU A C 1
ATOM 708 O O . GLU A 1 97 ? -15.398 7.853 9.395 1.00 74.81 97 GLU A O 1
ATOM 713 N N . GLY A 1 98 ? -13.789 8.521 10.813 1.00 73.38 98 GLY A N 1
ATOM 714 C CA . GLY A 1 98 ? -13.260 9.567 9.933 1.00 73.38 98 GLY A CA 1
ATOM 715 C C . GLY A 1 98 ? -12.696 9.016 8.617 1.00 73.38 98 GLY A C 1
ATOM 716 O O . GLY A 1 98 ? -12.920 9.596 7.549 1.00 73.38 98 GLY A O 1
ATOM 717 N N . ALA A 1 99 ? -12.023 7.865 8.672 1.00 68.94 99 ALA A N 1
ATOM 718 C CA . ALA A 1 99 ? -11.462 7.186 7.506 1.00 68.94 99 ALA A CA 1
ATOM 719 C C . ALA A 1 99 ? -12.532 6.575 6.582 1.00 68.94 99 ALA A C 1
ATOM 721 O O . ALA A 1 99 ? -12.297 6.468 5.378 1.00 68.94 99 ALA A O 1
ATOM 722 N N . PHE A 1 100 ? -13.708 6.218 7.108 1.00 73.06 100 PHE A N 1
ATOM 723 C CA . PHE A 1 100 ? -14.831 5.700 6.319 1.00 73.06 100 PHE A CA 1
ATOM 724 C C . PHE A 1 100 ? -15.689 6.783 5.653 1.00 73.06 100 PHE A C 1
ATOM 726 O O . PHE A 1 100 ? -16.578 6.467 4.860 1.00 73.06 100 PHE A O 1
ATOM 733 N N . THR A 1 101 ? -15.429 8.064 5.912 1.00 83.44 101 THR A N 1
ATOM 734 C CA . THR A 1 101 ? -16.053 9.131 5.122 1.00 83.44 101 THR A CA 1
ATOM 735 C C . THR A 1 101 ? -15.578 9.062 3.662 1.00 83.44 101 THR A C 1
ATOM 737 O O . THR A 1 101 ? -14.440 8.663 3.412 1.00 83.44 101 THR A O 1
ATOM 740 N N . PRO A 1 102 ? -16.378 9.498 2.669 1.00 75.81 102 PRO A N 1
ATOM 741 C CA . PRO A 1 102 ? -15.939 9.512 1.270 1.00 75.81 102 PRO A CA 1
ATOM 742 C C . PRO A 1 102 ? -14.619 10.276 1.053 1.00 75.81 102 PRO A C 1
ATOM 744 O O . PRO A 1 102 ? -13.776 9.856 0.263 1.00 75.81 102 PRO A O 1
ATOM 747 N N . GLY A 1 103 ? -14.411 11.369 1.799 1.00 82.25 103 GLY A N 1
ATOM 748 C CA . GLY A 1 103 ? -13.153 12.122 1.796 1.00 82.25 103 GLY A CA 1
ATOM 749 C C . GLY A 1 103 ? -11.997 11.356 2.448 1.00 82.25 103 GLY A C 1
ATOM 750 O O . GLY A 1 103 ? -10.905 11.302 1.884 1.00 82.25 103 GLY A O 1
ATOM 751 N N . GLY A 1 104 ? -12.242 10.711 3.592 1.00 80.31 104 GLY A N 1
ATOM 752 C CA . GLY A 1 104 ? -11.263 9.874 4.288 1.00 80.31 104 GLY A CA 1
ATOM 753 C C . GLY A 1 104 ? -10.822 8.663 3.466 1.00 80.31 104 GLY A C 1
ATOM 754 O O . GLY A 1 104 ? -9.627 8.387 3.379 1.00 80.31 104 GLY A O 1
ATOM 755 N N . MET A 1 105 ? -11.754 8.008 2.770 1.00 78.06 105 MET A N 1
ATOM 756 C CA . MET A 1 105 ? -11.460 6.886 1.877 1.00 78.06 105 MET A CA 1
ATOM 757 C C . MET A 1 105 ? -10.597 7.317 0.690 1.00 78.06 105 MET A C 1
ATOM 759 O O . MET A 1 105 ? -9.651 6.615 0.337 1.00 78.06 105 MET A O 1
ATOM 763 N N . ALA A 1 106 ? -10.879 8.477 0.089 1.00 78.88 106 ALA A N 1
ATOM 764 C CA . ALA A 1 106 ? -10.078 9.004 -1.013 1.00 78.88 106 ALA A CA 1
ATOM 765 C C . ALA A 1 106 ? -8.642 9.328 -0.566 1.00 78.88 106 ALA A C 1
ATOM 767 O O . ALA A 1 106 ? -7.679 8.915 -1.215 1.00 78.88 106 ALA A O 1
ATOM 768 N N . VAL A 1 107 ? -8.484 10.005 0.575 1.00 82.12 107 VAL A N 1
ATOM 769 C CA . VAL A 1 107 ? -7.165 10.317 1.150 1.00 82.12 107 VAL A CA 1
ATOM 770 C C . VAL A 1 107 ? -6.423 9.041 1.556 1.00 82.12 107 VAL A C 1
ATOM 772 O O . VAL A 1 107 ? -5.241 8.893 1.249 1.00 82.12 107 VAL A O 1
ATOM 775 N N . GLY A 1 108 ? -7.112 8.084 2.179 1.00 80.38 108 GLY A N 1
ATOM 776 C CA . GLY A 1 108 ? -6.549 6.792 2.569 1.00 80.38 108 GLY A CA 1
ATOM 777 C C . GLY A 1 108 ? -6.111 5.952 1.370 1.00 80.38 108 GLY A C 1
ATOM 778 O O . GLY A 1 108 ? -5.038 5.351 1.398 1.00 80.38 108 GLY A O 1
ATOM 779 N N . ALA A 1 109 ? -6.884 5.963 0.281 1.00 76.81 109 ALA A N 1
ATOM 780 C CA . ALA A 1 109 ? -6.517 5.300 -0.965 1.00 76.81 109 ALA A CA 1
ATOM 781 C C . ALA A 1 109 ? -5.256 5.921 -1.583 1.00 76.81 109 ALA A C 1
ATOM 783 O O . ALA A 1 109 ? -4.354 5.184 -1.978 1.00 76.81 109 ALA A O 1
ATOM 784 N N . LEU A 1 110 ? -5.151 7.255 -1.608 1.00 80.56 110 LEU A N 1
ATOM 785 C CA . LEU A 1 110 ? -3.953 7.963 -2.077 1.00 80.56 110 LEU A CA 1
ATOM 786 C C . LEU A 1 110 ? -2.729 7.667 -1.199 1.00 80.56 110 LEU A C 1
ATOM 788 O O . LEU A 1 110 ? -1.632 7.431 -1.714 1.00 80.56 110 LEU A O 1
ATOM 792 N N . TRP A 1 111 ? -2.913 7.620 0.120 1.00 83.81 111 TRP A N 1
ATOM 793 C CA . TRP A 1 111 ? -1.855 7.260 1.061 1.00 83.81 111 TRP A CA 1
ATOM 794 C C . TRP A 1 111 ? -1.381 5.815 0.860 1.00 83.81 111 TRP A C 1
ATOM 796 O O . TRP A 1 111 ? -0.181 5.551 0.759 1.00 83.81 111 TRP A O 1
ATOM 806 N N . GLY A 1 112 ? -2.321 4.880 0.704 1.00 81.12 112 GLY A N 1
ATOM 807 C CA . GLY A 1 112 ? -2.029 3.481 0.404 1.00 81.12 112 GLY A CA 1
ATOM 808 C C . GLY A 1 112 ? -1.294 3.310 -0.927 1.00 81.12 112 GLY A C 1
ATOM 809 O O . GLY A 1 112 ? -0.306 2.581 -0.997 1.00 81.12 112 GLY A O 1
ATOM 810 N N . LEU A 1 113 ? -1.716 4.027 -1.971 1.00 83.62 113 LEU A N 1
ATOM 811 C CA . LEU A 1 113 ? -1.035 4.052 -3.270 1.00 83.62 113 LEU A CA 1
ATOM 812 C C . LEU A 1 113 ? 0.393 4.583 -3.155 1.00 83.62 113 LEU A C 1
ATOM 814 O O . LEU A 1 113 ? 1.298 4.026 -3.768 1.00 83.62 113 LEU A O 1
ATOM 818 N N . THR A 1 114 ? 0.608 5.608 -2.332 1.00 86.56 114 THR A N 1
ATOM 819 C CA . THR A 1 114 ? 1.944 6.160 -2.072 1.00 86.56 114 THR A CA 1
ATOM 820 C C . THR A 1 114 ? 2.844 5.126 -1.393 1.00 86.56 114 THR A C 1
ATOM 822 O O . THR A 1 114 ? 3.992 4.946 -1.794 1.00 86.56 114 THR A O 1
ATOM 825 N N . MET A 1 115 ? 2.326 4.371 -0.421 1.00 86.12 115 MET A N 1
ATOM 826 C CA . MET A 1 115 ? 3.074 3.272 0.200 1.00 86.12 115 MET A CA 1
ATOM 827 C C . MET A 1 115 ? 3.425 2.170 -0.805 1.00 86.12 115 MET A C 1
ATOM 829 O O . MET A 1 115 ? 4.575 1.728 -0.863 1.00 86.12 115 MET A O 1
ATOM 833 N N . TRP A 1 116 ? 2.476 1.763 -1.653 1.00 84.62 116 TRP A N 1
ATOM 834 C CA . TRP A 1 116 ? 2.753 0.786 -2.707 1.00 84.62 116 TRP A CA 1
ATOM 835 C C . TRP A 1 116 ? 3.745 1.311 -3.742 1.00 84.62 116 TRP A C 1
ATOM 837 O O . TRP A 1 116 ? 4.607 0.551 -4.182 1.00 84.62 116 TRP A O 1
ATOM 847 N N . ALA A 1 117 ? 3.692 2.601 -4.078 1.00 87.81 117 ALA A N 1
ATOM 848 C CA . ALA A 1 117 ? 4.649 3.254 -4.962 1.00 87.81 117 ALA A CA 1
ATOM 849 C C . ALA A 1 117 ? 6.083 3.136 -4.432 1.00 87.81 117 ALA A C 1
ATOM 851 O O . ALA A 1 117 ? 6.971 2.769 -5.204 1.00 87.81 117 ALA A O 1
ATOM 852 N N . LEU A 1 118 ? 6.302 3.354 -3.129 1.00 91.31 118 LEU A N 1
ATOM 853 C CA . LEU A 1 118 ? 7.614 3.190 -2.490 1.00 91.31 118 LEU A CA 1
ATOM 854 C C . LEU A 1 118 ? 8.118 1.745 -2.564 1.00 91.31 118 LEU A C 1
ATOM 856 O O . LEU A 1 118 ? 9.261 1.504 -2.953 1.00 91.31 118 LEU A O 1
ATOM 860 N N . VAL A 1 119 ? 7.260 0.768 -2.264 1.00 88.19 119 VAL A N 1
ATOM 861 C CA . VAL A 1 119 ? 7.602 -0.659 -2.403 1.00 88.19 119 VAL A CA 1
ATOM 862 C C . VAL A 1 119 ? 7.922 -1.001 -3.862 1.00 88.19 119 VAL A C 1
ATOM 864 O O . VAL A 1 119 ? 8.896 -1.698 -4.149 1.00 88.19 119 VAL A O 1
ATOM 867 N N . GLY A 1 120 ? 7.153 -0.455 -4.805 1.00 87.62 120 GLY A N 1
ATOM 868 C CA . GLY A 1 120 ? 7.389 -0.607 -6.236 1.00 87.62 120 GLY A CA 1
ATOM 869 C C . GLY A 1 120 ? 8.736 -0.053 -6.684 1.00 87.62 120 GLY A C 1
ATOM 870 O O . GLY A 1 120 ? 9.354 -0.646 -7.566 1.00 87.62 120 GLY A O 1
ATOM 871 N N . LEU A 1 121 ? 9.232 1.033 -6.077 1.00 91.56 121 LEU A N 1
ATOM 872 C CA . LEU A 1 121 ? 10.564 1.572 -6.384 1.00 91.56 121 LEU A CA 1
ATOM 873 C C . LEU A 1 121 ? 11.658 0.557 -6.042 1.00 91.56 121 LEU A C 1
ATOM 875 O O . LEU A 1 121 ? 12.576 0.366 -6.838 1.00 91.56 121 LEU A O 1
ATOM 879 N N . ILE A 1 122 ? 11.533 -0.144 -4.911 1.00 90.50 122 ILE A N 1
ATOM 880 C CA . ILE A 1 122 ? 12.475 -1.199 -4.509 1.00 90.50 122 ILE A CA 1
ATOM 881 C C . ILE A 1 122 ? 12.411 -2.366 -5.501 1.00 90.50 122 ILE A C 1
ATOM 883 O O . ILE A 1 122 ? 13.441 -2.805 -6.016 1.00 90.50 122 ILE A O 1
ATOM 887 N N . VAL A 1 123 ? 11.202 -2.831 -5.836 1.00 87.94 123 VAL A N 1
ATOM 888 C CA . VAL A 1 123 ? 11.006 -3.925 -6.805 1.00 87.94 123 VAL A CA 1
ATOM 889 C C . VAL A 1 123 ? 11.594 -3.565 -8.172 1.00 87.94 123 VAL A C 1
ATOM 891 O O . VAL A 1 123 ? 12.276 -4.389 -8.785 1.00 87.94 123 VAL A O 1
ATOM 894 N N . ALA A 1 124 ? 11.380 -2.333 -8.635 1.00 88.94 124 ALA A N 1
ATOM 895 C CA . ALA A 1 124 ? 11.918 -1.839 -9.895 1.00 88.94 124 ALA A CA 1
ATOM 896 C C . ALA A 1 124 ? 13.441 -1.689 -9.862 1.00 88.94 124 ALA A C 1
ATOM 898 O O . ALA A 1 124 ? 14.111 -2.025 -10.837 1.00 88.94 124 ALA A O 1
ATOM 899 N N . ALA A 1 125 ? 14.007 -1.228 -8.745 1.00 88.88 125 ALA A N 1
ATOM 900 C CA . ALA A 1 125 ? 15.449 -1.069 -8.590 1.00 88.88 125 ALA A CA 1
ATOM 901 C C . ALA A 1 125 ? 16.182 -2.409 -8.716 1.00 88.88 125 ALA A C 1
ATOM 903 O O . ALA A 1 125 ? 17.256 -2.450 -9.315 1.00 88.88 125 ALA A O 1
ATOM 904 N N . ILE A 1 126 ? 15.579 -3.482 -8.196 1.00 88.81 126 ILE A N 1
ATOM 905 C CA . ILE A 1 126 ? 16.124 -4.843 -8.247 1.00 88.81 126 ILE A CA 1
ATOM 906 C C . ILE A 1 126 ? 15.897 -5.488 -9.625 1.00 88.81 126 ILE A C 1
ATOM 908 O O . ILE A 1 126 ? 16.787 -6.163 -10.137 1.00 88.81 126 ILE A O 1
ATOM 912 N N . ASN A 1 127 ? 14.727 -5.292 -10.245 1.00 85.12 127 ASN A N 1
ATOM 913 C CA . ASN A 1 127 ? 14.369 -5.970 -11.501 1.00 85.12 127 ASN A CA 1
ATOM 914 C C . ASN A 1 127 ? 14.789 -5.249 -12.786 1.00 85.12 127 ASN A C 1
ATOM 916 O O . ASN A 1 127 ? 14.725 -5.870 -13.855 1.00 85.12 127 ASN A O 1
ATOM 920 N N . LYS A 1 128 ? 15.197 -3.974 -12.715 1.00 83.75 128 LYS A N 1
ATOM 921 C CA . LYS A 1 128 ? 15.598 -3.207 -13.902 1.00 83.75 128 LYS A CA 1
ATOM 922 C C . LYS A 1 128 ? 16.716 -3.927 -14.658 1.00 83.75 128 LYS A C 1
ATOM 924 O O . LYS A 1 128 ? 17.702 -4.371 -14.069 1.00 83.75 128 LYS A O 1
ATOM 929 N N . ARG A 1 129 ? 16.592 -3.992 -15.983 1.00 83.88 129 ARG A N 1
ATOM 930 C CA . ARG A 1 129 ? 17.677 -4.414 -16.876 1.00 83.88 129 ARG A CA 1
ATOM 931 C C . ARG A 1 129 ? 17.732 -3.473 -18.060 1.00 83.88 129 ARG A C 1
ATOM 933 O O . ARG A 1 129 ? 16.894 -3.551 -18.951 1.00 83.88 129 ARG A O 1
ATOM 940 N N . ASN A 1 130 ? 18.719 -2.588 -18.050 1.00 82.44 130 ASN A N 1
ATOM 941 C CA . ASN A 1 130 ? 18.954 -1.674 -19.158 1.00 82.44 130 ASN A CA 1
ATOM 942 C C . ASN A 1 130 ? 19.608 -2.425 -20.321 1.00 82.44 130 ASN A C 1
ATOM 944 O O . ASN A 1 130 ? 20.375 -3.364 -20.099 1.00 82.44 130 ASN A O 1
ATOM 948 N N . ARG A 1 131 ? 19.302 -2.000 -21.548 1.00 80.62 131 ARG A N 1
ATOM 949 C CA . ARG A 1 131 ? 19.990 -2.497 -22.742 1.00 80.62 131 ARG A CA 1
ATOM 950 C C . ARG A 1 131 ? 21.485 -2.146 -22.657 1.00 80.62 131 ARG A C 1
ATOM 952 O O . ARG A 1 131 ? 21.796 -1.052 -22.176 1.00 80.62 131 ARG A O 1
ATOM 959 N N . PRO A 1 132 ? 22.398 -3.026 -23.108 1.00 73.00 132 PRO A N 1
ATOM 960 C CA . PRO A 1 132 ? 23.788 -2.646 -23.330 1.00 73.00 132 PRO A CA 1
ATOM 961 C C . PRO A 1 132 ? 23.816 -1.474 -24.315 1.00 73.00 132 PRO A C 1
ATOM 963 O O . PRO A 1 132 ? 23.104 -1.501 -25.319 1.00 73.00 132 PRO A O 1
ATOM 966 N N . SER A 1 133 ? 24.572 -0.421 -24.016 1.00 76.50 133 SER A N 1
ATOM 967 C CA . SER A 1 133 ? 24.773 0.669 -24.972 1.00 76.50 133 SER A CA 1
ATOM 968 C C . SER A 1 133 ? 25.596 0.160 -26.154 1.00 76.50 133 SER A C 1
ATOM 970 O O . SER A 1 133 ? 26.600 -0.503 -25.923 1.00 76.50 133 SER A O 1
ATOM 972 N N . GLU A 1 134 ? 25.249 0.538 -27.388 1.00 64.50 134 GLU A N 1
ATOM 973 C CA . GLU A 1 134 ? 26.044 0.232 -28.600 1.00 64.50 134 GLU A CA 1
ATOM 974 C C . GLU A 1 134 ? 27.466 0.839 -28.591 1.00 64.50 134 GLU A C 1
ATOM 976 O O . GLU A 1 134 ? 28.242 0.620 -29.514 1.00 64.50 134 GLU A O 1
ATOM 981 N N . PHE A 1 135 ? 27.823 1.583 -27.541 1.00 61.94 135 PHE A N 1
ATOM 982 C CA . PHE A 1 135 ? 29.141 2.184 -27.322 1.00 61.94 135 PHE A CA 1
ATOM 983 C C . PHE A 1 135 ? 29.978 1.468 -26.244 1.00 61.94 135 PHE A C 1
ATOM 985 O O . PHE A 1 135 ? 30.872 2.088 -25.669 1.00 61.94 135 PHE A O 1
ATOM 992 N N . ALA A 1 136 ? 29.665 0.208 -25.926 1.00 51.25 136 ALA A N 1
ATOM 993 C CA . ALA A 1 136 ? 30.435 -0.633 -25.003 1.00 51.25 136 ALA A CA 1
ATOM 994 C C . ALA A 1 136 ? 31.162 -1.759 -25.745 1.00 51.25 136 ALA A C 1
ATOM 996 O O . ALA A 1 136 ? 30.543 -2.345 -26.662 1.00 51.25 136 ALA A O 1
#

Radius of gyration: 20.79 Å; chains: 1; bounding box: 51×31×61 Å